Protein AF-A0A397WC00-F1 (afdb_monomer)

Solvent-accessible surface area (backbone atoms only — not comparable to full-atom values): 7416 Å² total; per-residue (Å²): 109,69,67,58,53,50,53,52,48,58,63,45,50,54,55,49,55,54,59,65,42,39,73,64,44,74,79,44,94,79,74,51,82,76,52,51,58,53,54,51,45,46,70,74,66,64,42,61,69,76,76,62,55,50,69,70,58,54,51,51,53,48,45,45,60,68,45,53,50,51,52,48,54,49,16,51,54,47,27,55,55,42,48,52,53,51,49,48,70,70,72,52,88,62,90,88,61,54,73,67,60,50,53,52,50,49,62,64,50,46,57,67,26,49,55,30,43,50,52,39,50,52,56,51,51,68,72,77,107

Structure (mmCIF, N/CA/C/O backbone):
data_AF-A0A397WC00-F1
#
_entry.id   AF-A0A397WC00-F1
#
loop_
_atom_site.group_PDB
_atom_site.id
_atom_site.type_symbol
_atom_site.label_atom_id
_atom_site.label_alt_id
_atom_site.label_comp_id
_atom_site.label_asym_id
_atom_site.label_entity_id
_atom_site.label_seq_id
_atom_site.pdbx_PDB_ins_code
_atom_site.Cartn_x
_atom_site.Cartn_y
_atom_site.Cartn_z
_atom_site.occupancy
_atom_site.B_iso_or_equiv
_atom_site.auth_seq_id
_atom_site.auth_comp_id
_atom_site.auth_asym_id
_atom_site.auth_atom_id
_atom_site.pdbx_PDB_model_num
ATOM 1 N N . ILE A 1 1 ? -5.926 -22.383 0.869 1.00 69.44 1 ILE A N 1
ATOM 2 C CA . ILE A 1 1 ? -5.985 -21.582 -0.376 1.00 69.44 1 ILE A CA 1
ATOM 3 C C . ILE A 1 1 ? -5.317 -20.227 -0.133 1.00 69.44 1 ILE A C 1
ATOM 5 O O . ILE A 1 1 ? -4.340 -19.935 -0.807 1.00 69.44 1 ILE A O 1
ATOM 9 N N . ASP A 1 2 ? -5.686 -19.503 0.925 1.00 63.28 2 ASP A N 1
ATOM 10 C CA . ASP A 1 2 ? -5.095 -18.191 1.265 1.00 63.28 2 ASP A CA 1
ATOM 11 C C . ASP A 1 2 ? -3.585 -18.214 1.563 1.00 63.28 2 ASP A C 1
ATOM 13 O O . ASP A 1 2 ? -2.852 -17.343 1.107 1.00 63.28 2 ASP A O 1
ATOM 17 N N . LEU A 1 3 ? -3.078 -19.256 2.238 1.00 72.75 3 LEU A N 1
ATOM 18 C CA . LEU A 1 3 ? -1.634 -19.422 2.481 1.00 72.75 3 LEU A CA 1
ATOM 19 C C . LEU A 1 3 ? -0.835 -19.590 1.175 1.00 72.75 3 LEU A C 1
ATOM 21 O O . LEU A 1 3 ? 0.273 -19.078 1.049 1.00 72.75 3 LEU A O 1
ATOM 25 N N . VAL A 1 4 ? -1.398 -20.301 0.193 1.00 80.12 4 VAL A N 1
ATOM 26 C CA . VAL A 1 4 ? -0.746 -20.531 -1.106 1.00 80.12 4 VAL A CA 1
ATOM 27 C C . VAL A 1 4 ? -0.664 -19.218 -1.880 1.00 80.12 4 VAL A C 1
ATOM 29 O O . VAL A 1 4 ? 0.387 -18.910 -2.434 1.00 80.12 4 VAL A O 1
ATOM 32 N N . TYR A 1 5 ? -1.727 -18.407 -1.840 1.00 68.75 5 TYR A N 1
ATOM 33 C CA . TYR A 1 5 ? -1.716 -17.059 -2.404 1.00 68.75 5 TYR A CA 1
ATOM 34 C C . TYR A 1 5 ? -0.720 -16.146 -1.699 1.00 68.75 5 TYR A C 1
ATOM 36 O O . TYR A 1 5 ? 0.016 -15.438 -2.373 1.00 68.75 5 TYR A O 1
ATOM 44 N N . PHE A 1 6 ? -0.632 -16.205 -0.371 1.00 72.75 6 PHE A N 1
ATOM 45 C CA . PHE A 1 6 ? 0.334 -15.422 0.397 1.00 72.75 6 PHE A CA 1
ATOM 46 C C . PHE A 1 6 ? 1.788 -15.762 0.033 1.00 72.75 6 PHE A C 1
ATOM 48 O O . PHE A 1 6 ? 2.591 -14.870 -0.241 1.00 72.75 6 PHE A O 1
ATOM 55 N N . VAL A 1 7 ? 2.124 -17.054 -0.042 1.00 79.69 7 VAL A N 1
ATOM 56 C CA . VAL A 1 7 ? 3.464 -17.518 -0.444 1.00 79.69 7 VAL A CA 1
ATOM 57 C C . VAL A 1 7 ? 3.763 -17.124 -1.890 1.00 79.69 7 VAL A C 1
ATOM 59 O O . VAL A 1 7 ? 4.840 -16.601 -2.176 1.00 79.69 7 VAL A O 1
ATOM 62 N N . TYR A 1 8 ? 2.799 -17.305 -2.794 1.00 77.75 8 TYR A N 1
ATOM 63 C CA . TYR A 1 8 ? 2.901 -16.850 -4.179 1.00 77.75 8 TYR A CA 1
ATOM 64 C C . TYR A 1 8 ? 3.146 -15.333 -4.265 1.00 77.75 8 TYR A C 1
ATOM 66 O O . TYR A 1 8 ? 4.001 -14.889 -5.029 1.00 77.75 8 TYR A O 1
ATOM 74 N N . PHE A 1 9 ? 2.474 -14.543 -3.429 1.00 66.50 9 PHE A N 1
ATOM 75 C CA . PHE A 1 9 ? 2.588 -13.087 -3.385 1.00 66.50 9 PHE A CA 1
ATOM 76 C C . PHE A 1 9 ? 3.981 -12.626 -2.945 1.00 66.50 9 PHE A C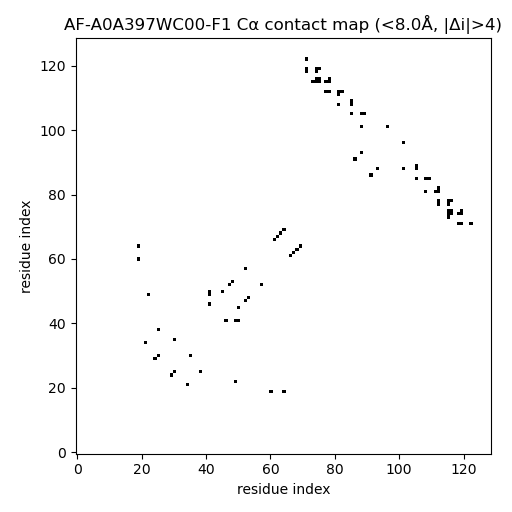 1
ATOM 78 O O . PHE A 1 9 ? 4.622 -11.842 -3.645 1.00 66.50 9 PHE A O 1
ATOM 85 N N . ILE A 1 10 ? 4.507 -13.181 -1.846 1.00 76.81 10 ILE A N 1
ATOM 86 C CA . ILE A 1 10 ? 5.885 -12.905 -1.405 1.00 76.81 10 ILE A CA 1
ATOM 87 C C . ILE A 1 10 ? 6.883 -13.336 -2.483 1.00 76.81 10 ILE A C 1
ATOM 89 O O . ILE A 1 10 ? 7.817 -12.597 -2.800 1.00 76.81 10 ILE A O 1
ATOM 93 N N . SER A 1 11 ? 6.652 -14.494 -3.107 1.00 78.38 11 SER A N 1
ATOM 94 C CA . SER A 1 11 ? 7.521 -14.996 -4.172 1.00 78.38 11 SER A CA 1
ATOM 95 C C . SER A 1 11 ? 7.523 -14.124 -5.430 1.00 78.38 11 SER A C 1
ATOM 97 O O . SER A 1 11 ? 8.492 -14.179 -6.172 1.00 78.38 11 SER A O 1
ATOM 99 N N . ARG A 1 12 ? 6.469 -13.331 -5.675 1.00 66.44 12 ARG A N 1
ATOM 100 C CA . ARG A 1 12 ? 6.307 -12.434 -6.836 1.00 66.44 12 ARG A CA 1
ATOM 101 C C . ARG A 1 12 ? 6.846 -11.028 -6.580 1.00 66.44 12 ARG A C 1
ATOM 103 O O . ARG A 1 12 ? 7.398 -10.429 -7.500 1.00 66.44 12 ARG A O 1
ATOM 110 N N . ILE A 1 13 ? 6.728 -10.526 -5.349 1.00 72.44 13 ILE A N 1
ATOM 111 C CA . ILE A 1 13 ? 7.277 -9.219 -4.957 1.00 72.44 13 ILE A CA 1
ATOM 112 C C . ILE A 1 13 ? 8.797 -9.204 -5.128 1.00 72.44 13 ILE A C 1
ATOM 114 O O . ILE A 1 13 ? 9.345 -8.224 -5.618 1.00 72.44 13 ILE A O 1
ATOM 118 N N . ILE A 1 14 ? 9.482 -10.293 -4.764 1.00 72.44 14 ILE A N 1
ATOM 119 C CA . ILE A 1 14 ? 10.948 -10.363 -4.813 1.00 72.44 14 ILE A CA 1
ATOM 120 C C . ILE A 1 14 ? 11.479 -10.220 -6.261 1.00 72.44 14 ILE A C 1
ATOM 122 O O . ILE A 1 14 ? 12.295 -9.328 -6.488 1.00 72.44 14 ILE A O 1
ATOM 126 N N . PRO A 1 15 ? 11.018 -11.007 -7.258 1.00 67.19 15 PRO A N 1
ATOM 127 C CA . PRO A 1 15 ? 11.361 -10.818 -8.664 1.00 67.19 15 PRO A CA 1
ATOM 128 C C . PRO A 1 15 ? 10.925 -9.469 -9.221 1.00 67.19 15 PRO A C 1
ATOM 130 O O . PRO A 1 15 ? 11.710 -8.874 -9.943 1.00 67.19 15 PRO A O 1
ATOM 133 N N . ALA A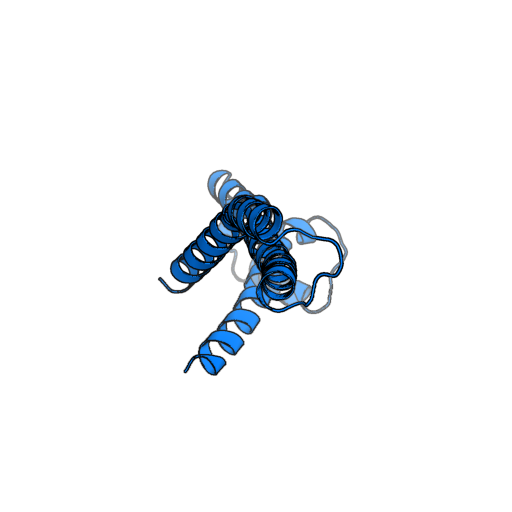 1 16 ? 9.723 -8.978 -8.893 1.00 69.69 16 ALA A N 1
ATOM 134 C CA . ALA A 1 16 ? 9.248 -7.684 -9.388 1.00 69.69 16 ALA A CA 1
ATOM 135 C C . ALA A 1 16 ? 10.179 -6.553 -8.930 1.00 69.69 16 ALA A C 1
ATOM 137 O O . ALA A 1 16 ? 10.738 -5.837 -9.750 1.00 69.69 16 ALA A O 1
ATOM 138 N N . VAL A 1 17 ? 10.482 -6.486 -7.630 1.00 72.06 17 VAL A N 1
ATOM 139 C CA . VAL A 1 17 ? 11.409 -5.486 -7.084 1.00 72.06 17 VAL A CA 1
ATOM 140 C C . VAL A 1 17 ? 12.817 -5.649 -7.666 1.00 72.06 17 VAL A C 1
ATOM 142 O O . VAL A 1 17 ? 13.438 -4.653 -8.018 1.00 72.06 17 VAL A O 1
ATOM 145 N N . LEU A 1 18 ? 13.332 -6.877 -7.805 1.00 70.50 18 LEU A N 1
ATOM 146 C CA . LEU A 1 18 ? 14.669 -7.123 -8.364 1.00 70.50 18 LEU A CA 1
ATOM 147 C C . LE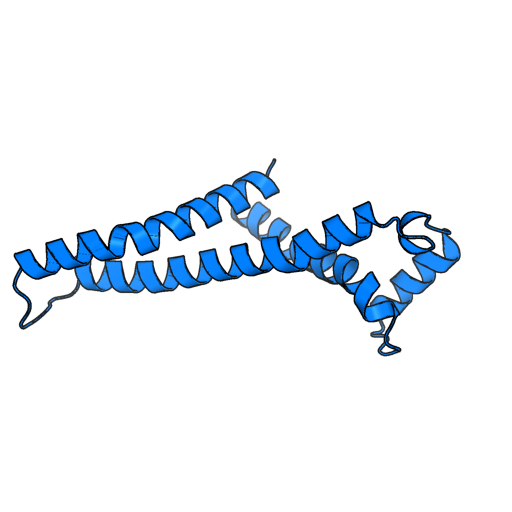U A 1 18 ? 14.777 -6.743 -9.847 1.00 70.50 18 LEU A C 1
ATOM 149 O O . LEU A 1 18 ? 15.756 -6.108 -10.233 1.00 70.50 18 LEU A O 1
ATOM 153 N N . ILE A 1 19 ? 13.799 -7.128 -10.669 1.00 68.81 19 ILE A N 1
ATOM 154 C CA . ILE A 1 19 ? 13.781 -6.889 -12.120 1.00 68.81 19 ILE A CA 1
ATOM 155 C C . ILE A 1 19 ? 13.531 -5.410 -12.415 1.00 68.81 19 ILE A C 1
ATOM 157 O O . ILE A 1 19 ? 14.218 -4.826 -13.255 1.00 68.81 19 ILE A O 1
ATOM 161 N N . ASP A 1 20 ? 12.633 -4.771 -11.671 1.00 69.44 20 ASP A N 1
ATOM 162 C CA . ASP A 1 20 ? 12.295 -3.368 -11.894 1.00 69.44 20 ASP A CA 1
ATOM 163 C C . ASP A 1 20 ? 13.422 -2.433 -11.424 1.00 69.44 20 ASP A C 1
ATOM 165 O O . ASP A 1 20 ? 13.714 -1.421 -12.068 1.00 69.44 20 ASP A O 1
ATOM 169 N N . HIS A 1 21 ? 14.151 -2.797 -10.358 1.00 68.75 21 HIS A N 1
ATOM 170 C CA . HIS A 1 21 ? 15.358 -2.071 -9.943 1.00 68.75 21 HIS A CA 1
ATOM 171 C C . HIS A 1 21 ? 16.623 -2.417 -10.733 1.00 68.75 21 HIS A C 1
ATOM 173 O O . HIS A 1 21 ? 17.595 -1.664 -10.638 1.00 68.75 21 HIS A O 1
ATOM 179 N N . ILE A 1 22 ? 16.641 -3.475 -11.550 1.00 66.56 22 ILE A N 1
ATOM 180 C CA . ILE A 1 22 ? 17.803 -3.817 -12.388 1.00 66.56 22 ILE A CA 1
ATOM 181 C C . ILE A 1 22 ? 18.145 -2.687 -13.364 1.00 66.56 22 ILE A C 1
ATOM 183 O O . ILE A 1 22 ? 19.323 -2.386 -13.543 1.00 66.56 22 ILE A O 1
ATOM 187 N N . LEU A 1 23 ? 17.148 -2.000 -13.931 1.00 65.00 23 LEU A N 1
ATOM 188 C CA . LEU A 1 23 ? 17.371 -0.863 -14.835 1.00 65.00 23 LEU A CA 1
ATOM 189 C C . LEU A 1 23 ? 18.017 0.338 -14.129 1.00 65.00 23 LEU A C 1
ATOM 191 O O . LEU A 1 23 ? 18.784 1.083 -14.739 1.00 65.00 23 LEU A O 1
ATOM 195 N N . PHE A 1 24 ? 17.743 0.511 -12.835 1.00 65.56 24 PHE A N 1
ATOM 196 C CA . PHE A 1 24 ? 18.348 1.567 -12.028 1.00 65.56 24 PHE A CA 1
ATOM 197 C C . PHE A 1 24 ? 19.752 1.172 -11.542 1.00 65.56 24 PHE A C 1
ATOM 199 O O . PHE A 1 24 ? 20.687 1.971 -11.611 1.00 65.56 24 PHE A O 1
ATOM 206 N N . ILE A 1 25 ? 19.923 -0.086 -11.121 1.00 62.81 25 ILE A N 1
ATOM 207 C CA . ILE A 1 25 ? 21.175 -0.629 -10.580 1.00 62.81 25 ILE A CA 1
ATOM 208 C C . ILE A 1 25 ? 22.218 -0.890 -11.663 1.00 62.81 25 ILE A C 1
ATOM 210 O O . ILE A 1 25 ? 23.381 -0.598 -11.415 1.00 62.81 25 ILE A O 1
ATOM 214 N N . SER A 1 26 ? 21.849 -1.356 -12.863 1.00 56.78 26 SER A N 1
ATOM 215 C CA . SER A 1 26 ? 22.782 -1.625 -13.976 1.00 56.78 26 SER A C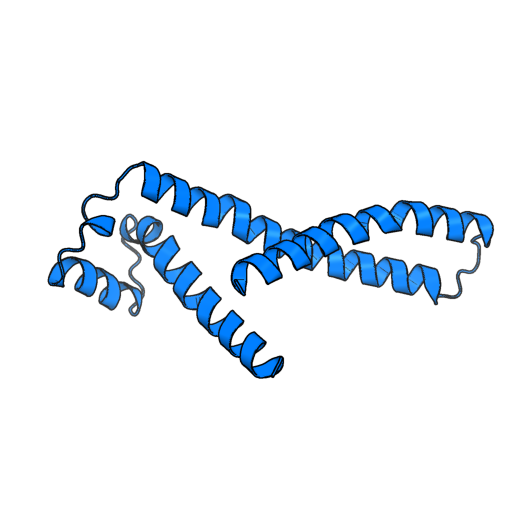A 1
ATOM 216 C C . SER A 1 26 ? 23.615 -0.402 -14.384 1.00 56.78 26 SER A C 1
ATOM 218 O O . SER A 1 26 ? 24.633 -0.545 -15.058 1.00 56.78 26 SER A O 1
ATOM 220 N N . ARG A 1 27 ? 23.203 0.806 -13.979 1.00 55.62 27 ARG A N 1
ATOM 221 C CA . ARG A 1 27 ? 23.926 2.061 -14.216 1.00 55.62 27 ARG A CA 1
ATOM 222 C C . ARG A 1 27 ? 24.962 2.390 -13.128 1.00 55.62 27 ARG A C 1
ATOM 224 O O . ARG A 1 27 ? 25.771 3.296 -13.307 1.00 55.62 27 ARG A O 1
ATOM 231 N N . SER A 1 28 ? 24.961 1.645 -12.023 1.00 57.59 28 SER A N 1
ATOM 232 C CA . SER A 1 28 ? 25.942 1.680 -10.935 1.00 57.59 28 SER A CA 1
ATOM 233 C C . SER A 1 28 ? 26.701 0.347 -10.893 1.00 57.59 28 SER A C 1
ATOM 235 O O . SER A 1 28 ? 26.099 -0.716 -10.903 1.00 57.59 28 SER A O 1
ATOM 237 N N . HIS A 1 29 ? 28.031 0.361 -10.841 1.00 56.56 29 HIS A N 1
ATOM 238 C CA . HIS A 1 29 ? 28.880 -0.840 -10.974 1.00 56.56 29 HIS A CA 1
ATOM 239 C C . HIS A 1 29 ? 28.760 -1.899 -9.844 1.00 56.56 29 HIS A C 1
ATOM 241 O O . HIS A 1 29 ? 29.577 -2.817 -9.764 1.00 56.56 29 HIS A O 1
ATOM 247 N N . LEU A 1 30 ? 27.771 -1.798 -8.953 1.00 57.16 30 LEU A N 1
ATOM 248 C CA . LEU A 1 30 ? 27.627 -2.630 -7.758 1.00 57.16 30 LEU A CA 1
ATOM 249 C C . LEU A 1 30 ? 26.909 -3.958 -8.080 1.00 57.16 30 LEU A C 1
ATOM 251 O O . LEU A 1 30 ? 25.744 -4.163 -7.745 1.00 57.16 30 LEU A O 1
ATOM 255 N N . ALA A 1 31 ? 27.594 -4.868 -8.772 1.00 54.69 31 ALA A N 1
ATOM 256 C CA . ALA A 1 31 ? 27.023 -6.145 -9.196 1.00 54.69 31 ALA A CA 1
ATOM 257 C C . ALA A 1 31 ? 27.015 -7.186 -8.058 1.00 54.69 31 ALA A C 1
ATOM 259 O O . ALA A 1 31 ? 28.033 -7.793 -7.731 1.00 54.69 31 ALA A O 1
ATOM 260 N N . PHE A 1 32 ? 25.836 -7.440 -7.490 1.00 62.69 32 PHE A N 1
ATOM 261 C CA . PHE A 1 32 ? 25.563 -8.644 -6.701 1.00 62.69 32 PHE A CA 1
ATOM 262 C C . PHE A 1 32 ? 25.603 -9.881 -7.626 1.00 62.69 32 PHE A C 1
ATOM 264 O O . PHE A 1 32 ? 25.160 -9.801 -8.774 1.00 62.69 32 PHE A O 1
ATOM 271 N N . ASN A 1 33 ? 26.069 -11.044 -7.150 1.00 59.91 33 ASN A N 1
ATOM 272 C CA . ASN A 1 33 ? 26.204 -12.266 -7.974 1.00 59.91 33 ASN A CA 1
ATOM 273 C C . ASN A 1 33 ? 24.906 -12.692 -8.693 1.00 59.91 33 ASN A C 1
ATOM 275 O O . ASN A 1 33 ? 24.963 -13.279 -9.771 1.00 59.91 33 ASN A O 1
ATOM 279 N N . LEU A 1 34 ? 23.741 -12.360 -8.130 1.00 59.09 34 LEU A N 1
ATOM 280 C CA . LEU A 1 34 ? 22.427 -12.636 -8.717 1.00 59.09 34 LEU A CA 1
ATOM 281 C C . LEU A 1 34 ? 22.146 -11.764 -9.959 1.00 59.09 34 LEU A C 1
ATOM 283 O O . LEU A 1 34 ? 21.596 -12.239 -10.949 1.00 59.09 34 LEU A O 1
ATOM 287 N N . LEU A 1 35 ? 22.600 -10.508 -9.938 1.00 65.56 35 LEU A N 1
ATOM 288 C CA . LEU A 1 35 ? 22.377 -9.511 -10.988 1.00 65.56 35 LEU A CA 1
ATOM 289 C C . LEU A 1 35 ? 23.224 -9.786 -12.237 1.00 65.56 35 LEU A C 1
ATOM 291 O O . LEU A 1 35 ? 22.798 -9.512 -13.355 1.00 65.56 35 LEU A O 1
ATOM 295 N N . LYS A 1 36 ? 24.395 -10.410 -12.052 1.00 69.19 36 LYS A N 1
ATOM 296 C CA . LYS A 1 36 ? 25.287 -10.832 -13.141 1.00 69.19 36 LYS A CA 1
ATOM 297 C C . LYS A 1 36 ? 24.593 -11.775 -14.129 1.00 69.19 36 LYS A C 1
ATOM 299 O O . LYS A 1 36 ? 24.790 -11.640 -15.330 1.00 69.19 36 LYS A O 1
ATOM 304 N N . SER A 1 37 ? 23.753 -12.686 -13.631 1.00 68.50 37 SER A N 1
ATOM 305 C CA . SER A 1 37 ? 22.985 -13.610 -14.477 1.00 68.50 37 SER A CA 1
ATOM 306 C C . SER A 1 37 ? 21.966 -12.890 -15.367 1.00 68.50 37 SER A C 1
ATOM 308 O O . SER A 1 37 ? 21.767 -13.277 -16.515 1.00 68.50 37 SER A O 1
ATOM 310 N N . MET A 1 38 ? 21.372 -11.803 -14.867 1.00 66.88 38 MET A N 1
ATOM 311 C CA . MET A 1 38 ? 20.397 -11.000 -15.607 1.00 66.88 38 MET A CA 1
ATOM 312 C C . MET A 1 38 ? 21.064 -10.066 -16.618 1.00 66.88 38 MET A C 1
ATOM 314 O O . MET A 1 38 ? 20.582 -9.944 -17.738 1.00 66.88 38 MET A O 1
ATOM 318 N N . VAL A 1 39 ? 22.209 -9.469 -16.274 1.00 69.56 39 VAL A N 1
ATOM 319 C CA . VAL A 1 39 ? 23.026 -8.713 -17.242 1.00 69.56 39 VAL A CA 1
ATOM 320 C C . VAL A 1 39 ? 23.473 -9.630 -18.384 1.00 69.56 39 VAL A C 1
ATOM 322 O O . VAL A 1 39 ? 23.304 -9.288 -19.550 1.00 69.56 39 VAL A O 1
ATOM 325 N N . GLN A 1 40 ? 23.921 -10.846 -18.059 1.00 71.88 40 GLN A N 1
ATOM 326 C CA . GLN A 1 40 ? 24.283 -11.856 -19.053 1.00 71.88 40 GLN A CA 1
ATOM 327 C C . GLN A 1 40 ? 23.083 -12.306 -19.906 1.00 71.88 40 GLN A C 1
ATOM 329 O O . GLN A 1 40 ? 23.248 -12.607 -21.084 1.00 71.88 40 GLN A O 1
ATOM 334 N N . TYR A 1 41 ? 21.869 -12.335 -19.346 1.00 73.44 41 TYR A N 1
ATOM 335 C CA . TYR A 1 41 ? 20.644 -12.570 -20.115 1.00 73.44 41 TYR A CA 1
ATOM 336 C C . TYR A 1 41 ? 20.386 -11.441 -21.125 1.00 73.44 41 TYR A C 1
ATOM 338 O O . TYR A 1 41 ? 20.153 -11.724 -22.297 1.00 73.44 41 TYR A O 1
ATOM 346 N N . ILE A 1 42 ? 20.482 -10.175 -20.705 1.00 70.44 42 ILE A N 1
ATOM 347 C CA . ILE A 1 42 ? 20.277 -9.017 -21.592 1.00 70.44 42 ILE A CA 1
ATOM 348 C C . ILE A 1 42 ? 21.274 -9.053 -22.759 1.00 70.44 42 ILE A C 1
ATOM 350 O O . ILE A 1 42 ? 20.881 -8.859 -23.910 1.00 70.44 42 ILE A O 1
ATOM 354 N N . GLU A 1 43 ? 22.540 -9.361 -22.470 1.00 73.88 43 GLU A N 1
ATOM 355 C CA . GLU A 1 43 ? 23.607 -9.471 -23.471 1.00 73.88 43 GLU A CA 1
ATOM 356 C C . GLU A 1 43 ? 23.413 -10.663 -24.424 1.00 73.88 43 GLU A C 1
ATOM 358 O O . GLU A 1 43 ? 23.617 -10.523 -25.628 1.00 73.88 43 GLU A O 1
ATOM 363 N N . ASN A 1 44 ? 22.986 -11.827 -23.921 1.00 81.19 44 ASN A N 1
ATOM 364 C CA . ASN A 1 44 ? 22.803 -13.023 -24.750 1.00 81.19 44 ASN A CA 1
ATOM 365 C C . ASN A 1 44 ? 21.539 -12.982 -25.619 1.00 81.19 44 ASN A C 1
ATOM 367 O O . ASN A 1 44 ? 21.545 -13.524 -26.724 1.00 81.19 44 ASN A O 1
ATOM 371 N N . PHE A 1 45 ? 20.446 -12.405 -25.116 1.00 79.25 45 PHE A N 1
ATOM 372 C CA . PHE A 1 45 ? 19.135 -12.467 -25.771 1.00 79.25 45 PHE A CA 1
ATOM 373 C C . PHE A 1 45 ? 18.762 -11.192 -26.532 1.00 79.25 45 PHE A C 1
ATOM 375 O O . PHE A 1 45 ? 17.744 -11.182 -27.221 1.00 79.25 45 PHE A O 1
ATOM 382 N N . ASN A 1 46 ? 19.592 -10.145 -26.467 1.00 73.81 46 ASN A N 1
ATOM 383 C CA . ASN A 1 46 ? 19.367 -8.866 -27.138 1.00 73.81 46 ASN A CA 1
ATOM 384 C C . ASN A 1 46 ? 17.960 -8.293 -26.900 1.00 73.81 46 ASN A C 1
ATOM 386 O O . ASN A 1 46 ? 17.276 -7.879 -27.839 1.00 73.81 46 ASN A O 1
ATOM 390 N N . ASP A 1 47 ? 17.515 -8.279 -25.643 1.00 75.44 47 ASP A N 1
ATOM 391 C CA . ASP A 1 47 ? 16.153 -7.861 -25.321 1.00 75.44 47 ASP A CA 1
ATOM 392 C C . ASP A 1 47 ? 15.930 -6.368 -25.669 1.00 75.44 47 ASP A C 1
ATOM 394 O O . ASP A 1 47 ? 16.558 -5.482 -25.067 1.00 75.44 47 ASP A O 1
ATOM 398 N N . PRO A 1 48 ? 15.034 -6.051 -26.629 1.00 73.25 48 PRO A N 1
ATOM 399 C CA . PRO A 1 48 ? 14.824 -4.684 -27.095 1.00 73.25 48 PRO A CA 1
ATOM 400 C C . PRO A 1 48 ? 14.258 -3.760 -26.008 1.00 73.25 48 PRO A C 1
ATOM 402 O O . PRO A 1 48 ? 14.471 -2.548 -26.085 1.00 73.25 48 PRO A O 1
ATOM 405 N N . PHE A 1 49 ? 13.587 -4.300 -24.982 1.00 71.44 49 PHE A N 1
ATOM 406 C CA . PHE A 1 49 ? 13.038 -3.506 -23.880 1.00 71.44 49 PHE A CA 1
ATOM 407 C C . PHE A 1 49 ? 14.113 -2.998 -22.917 1.00 71.44 49 PHE A C 1
ATOM 409 O O . PHE A 1 49 ? 13.933 -1.936 -22.320 1.00 71.44 49 PHE A O 1
ATOM 416 N N . PHE A 1 50 ? 15.240 -3.701 -22.797 1.00 71.94 50 PHE A N 1
ATOM 417 C CA . PHE A 1 50 ? 16.320 -3.351 -21.868 1.00 71.94 50 PHE A CA 1
ATOM 418 C C . PHE A 1 50 ? 17.510 -2.676 -22.561 1.00 71.94 50 PHE A C 1
ATOM 420 O O . PHE A 1 50 ? 18.181 -1.851 -21.948 1.00 71.94 50 PHE A O 1
ATOM 427 N N . ILE A 1 51 ? 17.744 -2.953 -23.849 1.00 71.19 51 ILE A N 1
ATOM 428 C CA . ILE A 1 51 ? 18.830 -2.327 -24.624 1.00 71.19 51 ILE A CA 1
ATOM 429 C C . ILE A 1 51 ? 18.482 -0.895 -25.035 1.00 71.19 51 ILE A C 1
ATOM 431 O O . ILE A 1 51 ? 19.307 0.013 -24.928 1.00 71.19 51 ILE A O 1
ATOM 435 N N . LYS A 1 52 ? 17.255 -0.676 -25.519 1.00 76.25 52 LYS A N 1
ATOM 436 C CA . LYS A 1 52 ? 16.767 0.643 -25.935 1.00 76.25 52 LYS A CA 1
ATOM 437 C C . LYS A 1 52 ? 15.388 0.878 -25.339 1.00 76.25 52 LYS A C 1
ATOM 439 O O . LYS A 1 52 ? 14.394 0.962 -26.059 1.00 76.25 52 LYS A O 1
ATOM 444 N N . SER A 1 53 ? 15.347 0.975 -24.012 1.00 78.19 53 SER A N 1
ATOM 445 C CA . SER A 1 53 ? 14.102 1.142 -23.270 1.00 78.19 53 SER A CA 1
ATOM 446 C C . SER A 1 53 ? 13.328 2.368 -23.767 1.00 78.19 53 SER A C 1
ATOM 448 O O . SER A 1 53 ? 13.839 3.491 -23.688 1.00 78.19 53 SER A O 1
ATOM 450 N N . PRO A 1 54 ? 12.108 2.189 -24.301 1.00 85.69 54 PRO A N 1
ATOM 451 C CA . PRO A 1 54 ? 11.312 3.307 -24.771 1.00 85.69 54 PRO A CA 1
ATOM 452 C C . PRO A 1 54 ? 10.837 4.149 -23.581 1.00 85.69 54 PRO A C 1
ATOM 454 O O . PRO A 1 54 ? 10.613 3.645 -22.481 1.00 85.69 54 PRO A O 1
ATOM 457 N N . THR A 1 55 ? 10.661 5.451 -23.797 1.00 84.12 55 THR A N 1
ATOM 458 C CA . THR A 1 55 ? 10.339 6.407 -22.725 1.00 84.12 55 THR A CA 1
ATOM 459 C C . THR A 1 55 ? 9.052 6.059 -21.984 1.00 84.12 55 THR A C 1
ATOM 461 O O . THR A 1 55 ? 9.028 6.137 -20.761 1.00 84.12 55 THR A O 1
ATOM 464 N N . TRP A 1 56 ? 8.016 5.600 -22.696 1.00 86.00 56 TRP A N 1
ATOM 465 C CA . TRP A 1 56 ? 6.756 5.171 -22.081 1.00 86.00 56 TRP A CA 1
ATOM 466 C C . TRP A 1 56 ? 6.950 4.001 -21.104 1.00 86.00 56 TRP A C 1
ATOM 468 O O . TRP A 1 56 ? 6.341 3.989 -20.039 1.00 86.00 56 TRP A O 1
ATOM 478 N N . PHE A 1 57 ? 7.836 3.055 -21.429 1.00 82.94 57 PHE A N 1
ATOM 479 C CA . PHE A 1 57 ? 8.110 1.881 -20.601 1.00 82.94 57 PHE A CA 1
ATOM 480 C C . PHE A 1 57 ? 8.830 2.280 -19.311 1.00 82.94 57 PHE A C 1
ATOM 482 O O . PHE A 1 57 ? 8.421 1.881 -18.224 1.00 82.94 57 PHE A O 1
ATOM 489 N N . ILE A 1 58 ? 9.829 3.163 -19.415 1.00 80.31 58 ILE A N 1
ATOM 490 C CA . ILE A 1 58 ? 10.515 3.731 -18.246 1.00 80.31 58 ILE A CA 1
ATOM 491 C C . ILE A 1 58 ? 9.550 4.544 -17.372 1.00 80.31 58 ILE A C 1
ATOM 493 O O . ILE A 1 58 ? 9.621 4.462 -16.148 1.00 80.31 58 ILE A O 1
ATOM 497 N N . SER A 1 59 ? 8.622 5.301 -17.968 1.00 83.62 59 SER A N 1
ATOM 498 C CA . SER A 1 59 ? 7.598 6.029 -17.209 1.00 83.62 59 SER A CA 1
ATOM 499 C C . SER A 1 59 ? 6.670 5.089 -16.437 1.00 83.62 59 SER A C 1
ATOM 501 O O . SER A 1 59 ? 6.387 5.354 -15.271 1.00 83.62 59 SER A O 1
ATOM 503 N N . CYS A 1 60 ? 6.229 3.983 -17.042 1.00 82.62 60 CYS A N 1
ATOM 504 C CA . CYS A 1 60 ? 5.421 2.974 -16.353 1.00 82.62 60 CYS A CA 1
ATOM 505 C C . CYS A 1 60 ? 6.182 2.342 -15.181 1.00 82.62 60 CYS A C 1
ATOM 507 O O . CYS A 1 60 ? 5.644 2.280 -14.077 1.00 82.62 60 CYS A O 1
ATOM 509 N N . LEU A 1 61 ? 7.444 1.967 -15.395 1.00 79.38 61 LEU A N 1
ATOM 510 C CA . LEU A 1 61 ? 8.306 1.383 -14.366 1.00 79.38 61 LEU A CA 1
ATOM 511 C C . LEU A 1 61 ? 8.541 2.335 -13.184 1.00 79.38 61 LEU A C 1
ATOM 513 O O . LEU A 1 61 ? 8.501 1.944 -12.015 1.00 79.38 61 LEU A O 1
ATOM 517 N N . TYR A 1 62 ? 8.753 3.616 -13.492 1.00 81.50 62 TYR A N 1
ATOM 518 C CA . TYR A 1 62 ? 8.914 4.658 -12.487 1.00 81.50 62 TYR A CA 1
ATOM 519 C C . TYR A 1 62 ? 7.631 4.854 -11.676 1.00 81.50 62 TYR A C 1
ATOM 521 O O . TYR A 1 62 ? 7.684 4.910 -10.452 1.00 81.50 62 TYR A O 1
ATOM 529 N N . MET A 1 63 ? 6.468 4.904 -12.332 1.00 81.50 63 MET A N 1
ATOM 530 C CA . MET A 1 63 ? 5.180 5.020 -11.640 1.00 81.50 63 MET A CA 1
ATOM 531 C C . MET A 1 63 ? 4.891 3.806 -10.751 1.00 81.50 63 MET A C 1
ATOM 533 O O . MET A 1 63 ? 4.389 3.954 -9.638 1.00 81.50 63 MET A O 1
ATOM 537 N N . GLU A 1 64 ? 5.240 2.606 -11.201 1.00 78.50 64 GLU A N 1
ATOM 538 C CA . GLU A 1 64 ? 5.106 1.387 -10.405 1.00 78.50 64 GLU A CA 1
ATOM 539 C C . GLU A 1 64 ? 5.978 1.432 -9.143 1.00 78.50 64 GLU A C 1
ATOM 541 O O . GLU A 1 64 ? 5.489 1.211 -8.031 1.00 78.50 64 GLU A O 1
ATOM 546 N N . THR A 1 65 ? 7.240 1.835 -9.287 1.00 76.69 65 THR A N 1
ATOM 547 C CA . THR A 1 65 ? 8.179 1.896 -8.161 1.00 76.69 65 THR A CA 1
ATOM 548 C C . THR A 1 65 ? 7.884 3.054 -7.206 1.00 76.69 65 THR A C 1
ATOM 550 O O . THR A 1 65 ? 7.970 2.893 -5.992 1.00 76.69 65 THR A O 1
ATOM 553 N N . CYS A 1 66 ? 7.535 4.232 -7.724 1.00 81.50 66 CYS A N 1
ATOM 554 C CA . CYS A 1 66 ? 7.386 5.446 -6.920 1.00 81.50 66 CYS A CA 1
ATOM 555 C C . CYS A 1 66 ? 5.975 5.665 -6.378 1.00 81.50 66 CYS A C 1
ATOM 557 O O . CYS A 1 66 ? 5.825 6.350 -5.370 1.00 81.50 66 CYS A O 1
ATOM 559 N N . VAL A 1 67 ? 4.943 5.119 -7.025 1.00 82.38 67 VAL A N 1
ATOM 560 C CA . VAL A 1 67 ? 3.548 5.341 -6.616 1.00 82.38 67 VAL A CA 1
ATOM 561 C C . VAL A 1 67 ? 2.943 4.065 -6.052 1.00 82.38 67 VAL A C 1
ATOM 563 O O . VAL A 1 67 ? 2.488 4.066 -4.911 1.00 82.38 67 VAL A O 1
ATOM 566 N N . ARG A 1 68 ? 2.964 2.960 -6.806 1.00 81.31 68 ARG A N 1
ATOM 567 C CA . ARG A 1 68 ? 2.250 1.732 -6.418 1.00 81.31 68 ARG A CA 1
ATOM 568 C C . ARG A 1 68 ? 2.851 1.082 -5.166 1.00 81.31 68 ARG A C 1
ATOM 570 O O . ARG A 1 68 ? 2.112 0.781 -4.231 1.00 81.31 68 ARG A O 1
ATOM 577 N N . LEU A 1 69 ? 4.173 0.903 -5.118 1.00 81.00 69 LEU A N 1
ATOM 578 C CA . LEU A 1 69 ? 4.854 0.277 -3.974 1.00 81.00 69 LEU A CA 1
ATOM 579 C C . LEU A 1 69 ? 4.727 1.098 -2.671 1.00 81.00 69 LEU A C 1
ATOM 581 O O . LEU A 1 69 ? 4.275 0.539 -1.667 1.00 81.00 69 LEU A O 1
ATOM 585 N N . PRO A 1 70 ? 5.036 2.411 -2.649 1.00 84.00 70 PRO A N 1
ATOM 586 C CA . PRO A 1 70 ? 4.877 3.229 -1.448 1.00 84.00 70 PRO A CA 1
ATOM 587 C C . PRO A 1 70 ? 3.427 3.334 -0.985 1.00 84.00 70 PRO A C 1
ATOM 589 O O . PRO A 1 70 ? 3.178 3.314 0.217 1.00 84.00 70 PRO A O 1
ATOM 592 N N . MET A 1 71 ? 2.464 3.389 -1.911 1.00 84.88 71 MET A N 1
ATOM 593 C CA . MET A 1 71 ? 1.043 3.430 -1.568 1.00 84.88 71 MET A CA 1
ATOM 594 C C . MET A 1 71 ? 0.580 2.135 -0.891 1.00 84.88 71 MET A C 1
ATOM 596 O O . MET A 1 71 ? -0.181 2.203 0.075 1.00 84.88 71 MET A O 1
ATOM 600 N N . LEU A 1 72 ? 1.072 0.971 -1.331 1.00 84.62 72 LEU A N 1
ATOM 601 C CA . LEU A 1 72 ? 0.788 -0.312 -0.683 1.00 84.62 72 LEU A CA 1
ATOM 602 C C . LEU A 1 72 ? 1.383 -0.357 0.730 1.00 84.62 72 LEU A C 1
ATOM 604 O O . LEU A 1 72 ? 0.667 -0.666 1.681 1.00 84.62 72 LEU A O 1
ATOM 608 N N . ILE A 1 73 ? 2.660 0.011 0.887 1.00 85.38 73 ILE A N 1
ATOM 609 C CA . ILE A 1 73 ? 3.342 0.034 2.193 1.00 85.38 73 ILE A CA 1
ATOM 610 C C . ILE A 1 73 ? 2.639 0.997 3.156 1.00 85.38 73 ILE A C 1
ATOM 612 O O . ILE A 1 73 ? 2.353 0.633 4.296 1.00 85.38 73 ILE A O 1
ATOM 616 N N . TYR A 1 74 ? 2.321 2.206 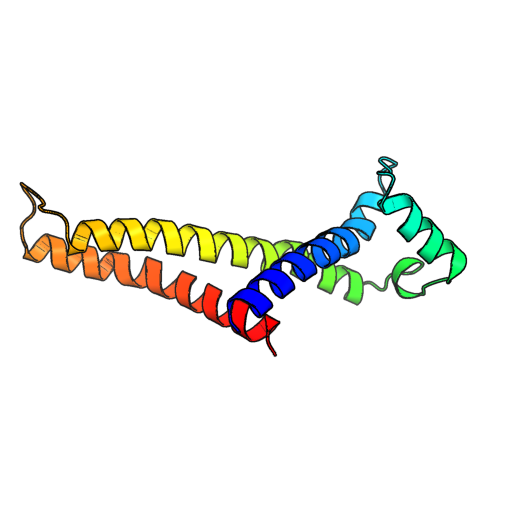2.689 1.00 87.44 74 TYR A N 1
ATOM 617 C CA . TYR A 1 74 ? 1.595 3.208 3.463 1.00 87.44 74 TYR A CA 1
ATOM 618 C C . TYR A 1 74 ? 0.222 2.693 3.901 1.00 87.44 74 TYR A C 1
ATOM 620 O O . TYR A 1 74 ? -0.119 2.779 5.077 1.00 87.44 74 TYR A O 1
ATOM 628 N N . SER A 1 75 ? -0.545 2.110 2.976 1.00 87.75 75 SER A N 1
ATOM 629 C CA . SER A 1 75 ? -1.897 1.617 3.260 1.00 87.75 75 SER A CA 1
ATOM 630 C C . SER A 1 75 ? -1.885 0.487 4.289 1.00 87.75 75 SER A C 1
ATOM 632 O O . SER A 1 75 ? -2.680 0.515 5.225 1.00 87.75 75 SER A O 1
ATOM 634 N N . VAL A 1 76 ? -0.949 -0.464 4.174 1.00 88.62 76 VAL A N 1
ATOM 635 C CA . VAL A 1 76 ? -0.758 -1.533 5.170 1.00 88.62 76 VAL A CA 1
ATOM 636 C C . VAL A 1 76 ? -0.394 -0.936 6.527 1.00 88.62 76 VAL A C 1
ATOM 638 O O . VAL A 1 76 ? -1.073 -1.209 7.511 1.00 88.62 76 VAL A O 1
ATOM 641 N N . HIS A 1 77 ? 0.634 -0.090 6.581 1.00 86.69 77 HIS A N 1
ATOM 642 C CA . HIS A 1 77 ? 1.149 0.465 7.831 1.00 86.69 77 HIS A CA 1
ATOM 643 C C . HIS A 1 77 ? 0.120 1.329 8.578 1.00 86.69 77 HIS A C 1
ATOM 645 O O . HIS A 1 77 ? -0.064 1.193 9.791 1.00 86.69 77 HIS A O 1
ATOM 651 N N . VAL A 1 78 ? -0.573 2.219 7.864 1.00 89.50 78 VAL A N 1
ATOM 652 C CA . VAL A 1 78 ? -1.597 3.075 8.472 1.00 89.50 78 VAL A CA 1
ATOM 653 C C . VAL A 1 78 ? -2.809 2.244 8.872 1.00 89.50 78 VAL A C 1
ATOM 655 O O . VAL A 1 78 ? -3.351 2.458 9.952 1.00 89.50 78 VAL A O 1
ATOM 658 N N . SER A 1 79 ? -3.210 1.252 8.073 1.00 90.00 79 SER A N 1
ATOM 659 C CA . SER A 1 79 ? -4.315 0.365 8.441 1.00 90.00 79 SER A CA 1
ATOM 660 C C . SER A 1 79 ? -4.011 -0.444 9.704 1.00 90.00 79 SER A C 1
ATOM 662 O O . SER A 1 79 ? -4.908 -0.591 10.526 1.00 90.00 79 SER A O 1
ATOM 664 N N . THR A 1 80 ? -2.792 -0.967 9.885 1.00 88.56 80 THR A N 1
ATOM 665 C CA . THR A 1 80 ? -2.450 -1.758 11.082 1.00 88.56 80 THR A CA 1
ATOM 666 C C . THR A 1 80 ? -2.403 -0.892 12.335 1.00 88.56 80 THR A C 1
ATOM 668 O O . THR A 1 80 ? -3.033 -1.226 13.332 1.00 88.56 80 THR A O 1
ATOM 671 N N . THR A 1 81 ? -1.739 0.264 12.267 1.00 87.94 81 THR A N 1
ATOM 672 C CA . THR A 1 81 ? -1.605 1.171 13.422 1.00 87.94 81 THR A CA 1
ATOM 673 C C . THR A 1 81 ? -2.940 1.808 13.820 1.00 87.94 81 THR A C 1
ATOM 675 O O . THR A 1 81 ? -3.269 1.885 15.001 1.00 87.94 81 THR A O 1
ATOM 678 N N . THR A 1 82 ? -3.769 2.221 12.853 1.00 89.81 82 THR A N 1
ATOM 679 C CA . THR A 1 82 ? -5.101 2.780 13.156 1.00 89.81 82 THR A CA 1
ATOM 680 C C . THR A 1 82 ? -6.075 1.723 13.658 1.00 89.81 82 THR A C 1
ATOM 682 O O . THR A 1 82 ? -6.885 2.027 14.533 1.00 89.81 82 THR A O 1
ATOM 685 N N . PHE A 1 83 ? -5.988 0.486 13.162 1.00 90.56 83 PHE A N 1
ATOM 686 C CA . PHE A 1 83 ? -6.780 -0.627 13.678 1.00 90.56 83 PHE A CA 1
ATOM 687 C C . PHE A 1 83 ? -6.465 -0.910 15.151 1.00 90.56 83 PHE A C 1
ATOM 689 O O . PHE A 1 83 ? -7.393 -1.057 15.944 1.00 90.56 83 PHE A O 1
ATOM 696 N N . GLU A 1 84 ? -5.185 -0.905 15.535 1.00 90.00 84 GLU A N 1
ATOM 697 C CA . GLU A 1 84 ? -4.758 -1.025 16.935 1.00 90.00 84 GLU A CA 1
ATOM 698 C C . GLU A 1 84 ? -5.378 0.089 17.795 1.00 90.00 84 GLU A C 1
ATOM 700 O O . GLU A 1 84 ? -6.052 -0.203 18.785 1.00 90.00 84 GLU A O 1
ATOM 705 N N . CYS A 1 85 ? -5.262 1.355 17.375 1.00 86.88 85 CYS A N 1
ATOM 706 C CA . CYS A 1 85 ? -5.863 2.484 18.093 1.00 86.88 85 CYS A CA 1
ATOM 707 C C . CYS A 1 85 ? -7.392 2.379 18.212 1.00 86.88 85 CYS A C 1
ATOM 709 O O . CYS A 1 85 ? -7.952 2.664 19.271 1.00 86.88 85 CYS A O 1
ATOM 711 N N . LEU A 1 86 ? -8.084 1.976 17.140 1.00 88.62 86 LEU A N 1
ATOM 712 C CA . LEU A 1 86 ? -9.531 1.760 17.173 1.00 88.62 86 LEU A CA 1
ATOM 713 C C . LEU A 1 86 ? -9.900 0.619 18.122 1.00 88.62 86 LEU A C 1
ATOM 715 O O . LEU A 1 86 ? -10.873 0.749 18.862 1.00 88.62 86 LEU A O 1
ATOM 719 N N . SER A 1 87 ? -9.135 -0.474 18.122 1.00 89.00 87 SER A N 1
ATOM 720 C CA . SER A 1 87 ? -9.381 -1.619 19.002 1.00 89.00 87 SER A CA 1
ATOM 721 C C . SER A 1 87 ? -9.265 -1.229 20.478 1.00 89.00 87 SER A C 1
ATOM 723 O O . SER A 1 87 ? -10.165 -1.531 21.261 1.00 89.00 87 SER A O 1
ATOM 725 N N . GLU A 1 88 ? -8.245 -0.445 20.831 1.00 89.62 88 GLU A N 1
ATOM 726 C CA . GLU A 1 88 ? -8.049 0.080 22.183 1.00 89.62 88 GLU A CA 1
ATOM 727 C C . GLU A 1 88 ? -9.183 1.034 22.582 1.00 89.62 88 GLU A C 1
AT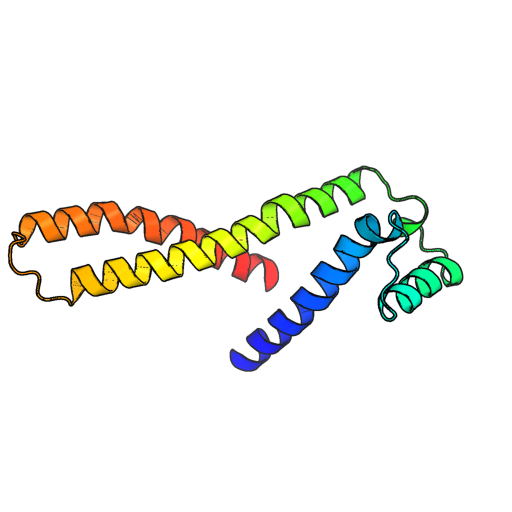OM 729 O O . GLU A 1 88 ? -9.705 0.989 23.694 1.00 89.62 88 GLU A O 1
ATOM 734 N N . LEU A 1 89 ? -9.640 1.881 21.657 1.00 88.69 89 LEU A N 1
ATOM 735 C CA . LEU A 1 89 ? -10.725 2.823 21.926 1.00 88.69 89 LEU A CA 1
ATOM 736 C C . LEU A 1 89 ? -12.095 2.134 22.067 1.00 88.69 89 LEU A C 1
ATOM 738 O O . LEU A 1 89 ? -12.974 2.639 22.771 1.00 88.69 89 LEU A O 1
ATOM 742 N N . PHE A 1 90 ? -12.286 0.986 21.410 1.00 87.56 90 PHE A N 1
ATOM 743 C CA . PHE A 1 90 ? -13.504 0.183 21.505 1.00 87.56 90 PHE A CA 1
ATOM 744 C C . PHE A 1 90 ? -13.554 -0.686 22.766 1.00 87.56 90 PHE A C 1
ATOM 746 O O . PHE A 1 90 ? -14.603 -0.730 23.415 1.00 87.56 90 PHE A O 1
ATOM 753 N N . PHE A 1 91 ? -12.458 -1.378 23.089 1.00 87.25 91 PHE A N 1
ATOM 754 C CA . PHE A 1 91 ? -12.422 -2.408 24.133 1.00 87.25 91 PHE A CA 1
ATOM 755 C C . PHE A 1 91 ? -11.733 -1.973 25.429 1.00 87.25 91 PHE A C 1
ATOM 757 O O . PHE A 1 91 ? -11.990 -2.584 26.462 1.00 87.25 91 PHE A O 1
ATOM 764 N N . GLY A 1 92 ? -10.890 -0.942 25.390 1.00 83.25 92 GLY A N 1
ATOM 765 C CA . GLY A 1 92 ? -10.166 -0.453 26.558 1.00 83.25 92 GLY A CA 1
ATOM 766 C C . GLY A 1 92 ? -11.070 0.248 27.573 1.00 83.25 92 GLY A C 1
ATOM 767 O O . GLY A 1 92 ? -12.013 0.975 27.221 1.00 83.25 92 GLY A O 1
ATOM 768 N N . ASP A 1 93 ? -10.749 0.048 28.850 1.00 82.56 93 ASP A N 1
ATOM 769 C CA . ASP A 1 93 ? -11.333 0.797 29.956 1.00 82.56 93 ASP A CA 1
ATOM 770 C C . ASP A 1 93 ? -10.585 2.125 30.109 1.00 82.56 93 ASP A C 1
ATOM 772 O O . ASP A 1 93 ? -9.440 2.185 30.551 1.00 82.56 93 ASP A O 1
ATOM 776 N N . HIS A 1 94 ? -11.244 3.213 29.705 1.00 80.94 94 HIS A N 1
ATOM 777 C CA . HIS A 1 94 ? -10.662 4.556 29.707 1.00 80.94 94 HIS A CA 1
ATOM 778 C C . HIS A 1 94 ? -11.133 5.335 30.935 1.00 80.94 94 HIS A C 1
ATOM 780 O O . HIS A 1 94 ? -12.207 5.945 30.924 1.00 80.94 94 HIS A O 1
ATOM 786 N N . GLU A 1 95 ? -10.329 5.330 31.997 1.00 78.19 95 GLU A N 1
ATOM 787 C CA . GLU A 1 95 ? -10.582 6.153 33.181 1.00 78.19 95 GLU A CA 1
ATOM 788 C C . GLU A 1 95 ? -10.348 7.638 32.847 1.00 78.19 95 GLU A C 1
ATOM 790 O O . GLU A 1 95 ? -9.229 8.073 32.593 1.00 78.19 95 GLU A O 1
ATOM 795 N N . GLY A 1 96 ? -11.426 8.430 32.807 1.00 78.50 96 GLY A N 1
ATOM 796 C CA . GLY A 1 96 ? -11.371 9.883 32.572 1.00 78.50 96 GLY A CA 1
ATOM 797 C C . GLY A 1 96 ? -11.982 10.374 31.254 1.00 78.50 96 GLY A C 1
ATOM 798 O O . GLY A 1 96 ? -12.108 11.582 31.065 1.00 78.50 96 GLY A O 1
ATOM 799 N N . LEU A 1 97 ? -12.423 9.477 30.367 1.00 81.44 97 LEU A N 1
ATOM 800 C CA . LEU A 1 97 ? -13.077 9.830 29.099 1.00 81.44 97 LEU A CA 1
ATOM 801 C C . LEU A 1 97 ? -14.590 9.607 29.172 1.00 81.44 97 LEU A C 1
ATOM 803 O O . LEU A 1 97 ? -15.062 8.499 29.432 1.00 81.44 97 LEU A O 1
ATOM 807 N N . LEU A 1 98 ? -15.382 10.648 28.890 1.00 86.44 98 LEU A N 1
ATOM 808 C CA . LEU A 1 98 ? -16.835 10.497 28.833 1.00 86.44 98 LEU A CA 1
ATOM 809 C C . LEU A 1 98 ? -17.219 9.631 27.623 1.00 86.44 98 LEU A C 1
ATOM 811 O O . LEU A 1 98 ? -16.686 9.791 26.523 1.00 86.44 98 LEU A O 1
ATOM 815 N N . LYS A 1 99 ? -18.205 8.744 27.788 1.00 85.25 99 LYS A N 1
ATOM 816 C CA . LYS A 1 99 ? -18.612 7.790 26.739 1.00 85.25 99 LYS A CA 1
ATOM 817 C C . LYS A 1 99 ? -19.034 8.471 25.425 1.00 85.25 99 LYS A C 1
ATOM 819 O O . LYS A 1 99 ? -18.819 7.915 24.351 1.00 85.25 99 LYS A O 1
ATOM 824 N N . SER A 1 100 ? -19.584 9.688 25.493 1.00 86.81 100 SER A N 1
ATOM 825 C CA . SER A 1 100 ? -19.928 10.486 24.306 1.00 86.81 100 SER A CA 1
ATOM 826 C C . SER A 1 100 ? -18.695 11.016 23.566 1.00 86.81 100 SER A C 1
ATOM 828 O O . SER A 1 100 ? -18.649 10.945 22.340 1.00 86.81 100 SER A O 1
ATOM 830 N N . GLN A 1 101 ? -17.677 11.486 24.292 1.00 89.06 101 GLN A N 1
ATOM 831 C CA . GLN A 1 101 ? -16.411 11.956 23.721 1.00 89.06 101 GLN A CA 1
ATOM 832 C C . GLN A 1 101 ? -15.669 10.806 23.037 1.00 89.06 101 GLN A C 1
ATOM 834 O O . GLN A 1 101 ? -15.144 10.979 21.941 1.00 89.06 101 GLN A O 1
ATOM 839 N N . ARG A 1 102 ? -15.712 9.608 23.633 1.00 88.00 102 ARG A N 1
ATOM 840 C CA . ARG A 1 102 ? -15.150 8.387 23.047 1.00 88.00 102 ARG A CA 1
ATOM 841 C C . ARG A 1 102 ? -15.806 8.015 21.716 1.00 88.00 102 ARG A C 1
ATOM 843 O O . ARG A 1 102 ? -15.106 7.753 20.745 1.00 88.00 102 ARG A O 1
ATOM 850 N N . ASN A 1 103 ? -17.138 8.034 21.642 1.00 88.56 103 ASN A N 1
ATOM 851 C CA . ASN A 1 103 ? -17.863 7.728 20.401 1.00 88.56 103 ASN A CA 1
ATOM 852 C C . ASN A 1 103 ? -17.610 8.770 19.299 1.00 88.56 103 ASN A C 1
ATOM 854 O O . ASN A 1 103 ? -17.544 8.428 18.116 1.00 88.56 103 ASN A O 1
ATOM 858 N N . LEU A 1 104 ? -17.451 10.036 19.685 1.00 90.50 104 LEU A N 1
ATOM 859 C CA . LEU A 1 104 ? -17.102 11.115 18.766 1.00 90.50 104 LEU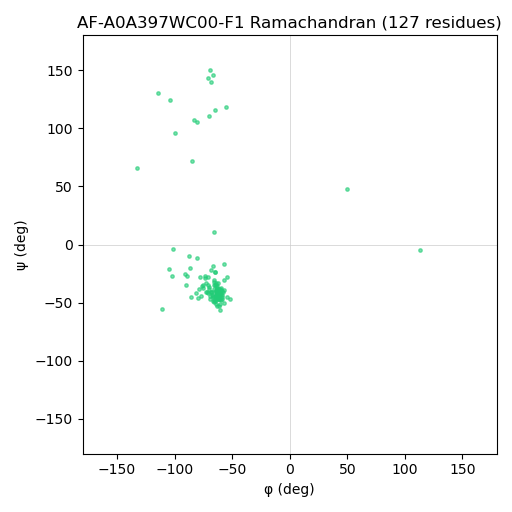 A C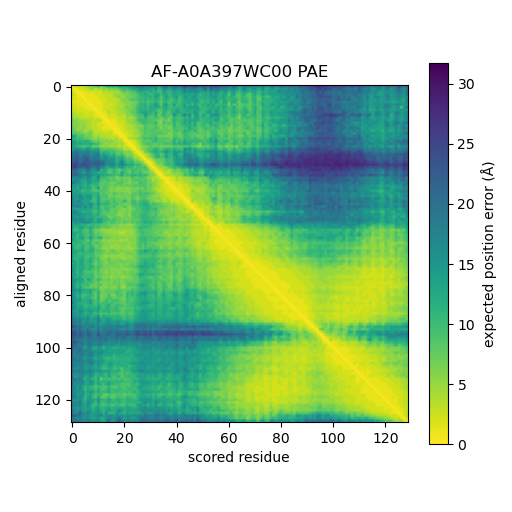A 1
ATOM 860 C C . LEU A 1 104 ? -15.675 10.934 18.226 1.00 90.50 104 LEU A C 1
ATOM 862 O O . LEU A 1 104 ? -15.461 11.028 17.019 1.00 90.50 104 LEU A O 1
ATOM 866 N N . LEU A 1 105 ? -14.725 10.573 19.093 1.00 90.50 105 LEU A N 1
ATOM 867 C CA . LEU A 1 105 ? -13.351 10.263 18.703 1.00 90.50 105 LEU A CA 1
ATOM 868 C C . LEU A 1 105 ? -13.291 9.046 17.767 1.00 90.50 105 LEU A C 1
ATOM 870 O O . LEU A 1 105 ? -12.662 9.121 16.717 1.00 90.50 105 LEU A O 1
ATOM 874 N N . LEU A 1 106 ? -14.022 7.970 18.082 1.00 89.62 106 LEU A N 1
ATOM 875 C CA . LEU A 1 106 ? -14.168 6.806 17.200 1.00 89.62 106 LEU A CA 1
ATOM 876 C C . LEU A 1 106 ? -14.662 7.208 15.808 1.00 89.62 106 LEU A C 1
ATOM 878 O O . LEU A 1 106 ? -14.098 6.777 14.807 1.00 89.62 106 LEU A O 1
ATOM 882 N N . SER A 1 107 ? -15.677 8.072 15.744 1.00 90.75 107 SER A N 1
ATOM 883 C CA . SER A 1 107 ? -16.249 8.539 14.476 1.00 90.75 107 SER A CA 1
ATOM 884 C C . SER A 1 107 ? -15.250 9.352 13.650 1.00 90.75 107 SER A C 1
ATOM 886 O O . SER A 1 107 ? -15.247 9.249 12.426 1.00 90.75 107 SER A O 1
ATOM 888 N N . PHE A 1 108 ? -14.378 10.129 14.298 1.00 90.38 108 PHE A N 1
ATOM 889 C CA . PHE A 1 108 ? -13.322 10.871 13.612 1.00 90.38 108 PHE A CA 1
ATOM 890 C C . PHE A 1 108 ? -12.162 9.995 13.157 1.00 90.38 108 PHE A C 1
ATOM 892 O O . PHE A 1 108 ? -11.632 10.254 12.085 1.00 90.38 108 PHE A O 1
ATOM 899 N N . TYR A 1 109 ? -11.788 8.959 13.909 1.00 87.06 109 TYR A N 1
ATOM 900 C CA . TYR A 1 109 ? -10.704 8.045 13.530 1.00 87.06 109 TYR A CA 1
ATOM 901 C C . TYR A 1 109 ? -11.121 7.014 12.477 1.00 87.06 109 TYR A C 1
ATOM 903 O O . TYR A 1 109 ? -10.299 6.585 11.669 1.00 87.06 109 TYR A O 1
ATOM 911 N N . PHE A 1 110 ? -12.401 6.648 12.431 1.00 89.62 110 PHE A N 1
ATOM 912 C CA . PHE A 1 110 ? -12.935 5.685 11.473 1.00 89.62 110 PHE A CA 1
ATOM 913 C C . PHE A 1 110 ? -12.604 5.982 9.991 1.00 89.62 110 PHE A C 1
ATOM 915 O O . PHE A 1 110 ? -12.135 5.067 9.311 1.00 89.62 110 PHE A O 1
ATOM 922 N N . PRO A 1 111 ? -12.763 7.213 9.453 1.00 90.00 111 PRO A N 1
ATOM 923 C CA . PRO A 1 111 ? -12.368 7.513 8.074 1.00 90.00 111 PRO A CA 1
ATOM 924 C C . PRO A 1 111 ? -10.862 7.346 7.824 1.00 90.00 111 PRO A C 1
ATOM 926 O O . PRO A 1 111 ? -10.479 6.912 6.738 1.00 90.00 111 PRO A O 1
ATOM 929 N N . TYR A 1 112 ? -10.012 7.623 8.821 1.00 85.56 112 TYR A N 1
ATOM 930 C CA . TYR A 1 112 ? -8.559 7.439 8.708 1.00 85.56 112 TYR A CA 1
ATOM 931 C C . TYR A 1 112 ? -8.147 5.969 8.629 1.00 85.56 112 TYR A C 1
ATOM 933 O O . TYR A 1 112 ? -7.083 5.684 8.096 1.00 85.56 112 TYR A O 1
ATOM 941 N N . PHE A 1 113 ? -8.982 5.046 9.106 1.00 88.19 113 PHE A N 1
ATOM 942 C CA . PHE A 1 113 ? -8.817 3.610 8.879 1.00 88.19 113 PHE A CA 1
ATOM 943 C C . PHE A 1 113 ? -9.445 3.169 7.547 1.00 88.19 113 PHE A C 1
ATOM 945 O O . PHE A 1 113 ? -8.822 2.450 6.768 1.00 88.19 113 PHE A O 1
ATOM 952 N N . MET A 1 114 ? -10.666 3.626 7.250 1.00 91.06 114 MET A N 1
ATOM 953 C CA . MET A 1 114 ? -11.417 3.202 6.062 1.00 91.06 114 MET A CA 1
ATOM 954 C C . MET A 1 114 ? -10.687 3.503 4.755 1.00 91.06 114 MET A C 1
ATOM 956 O O . MET A 1 114 ? -10.604 2.634 3.893 1.00 91.06 114 MET A O 1
ATOM 960 N N . ILE A 1 115 ? -10.153 4.715 4.596 1.00 90.06 115 ILE A N 1
ATOM 961 C CA . ILE A 1 115 ? -9.485 5.132 3.356 1.00 90.06 115 ILE A CA 1
ATOM 962 C C . ILE A 1 115 ? -8.270 4.238 3.031 1.00 90.06 115 ILE A C 1
ATOM 964 O O . ILE A 1 115 ? -8.256 3.647 1.949 1.0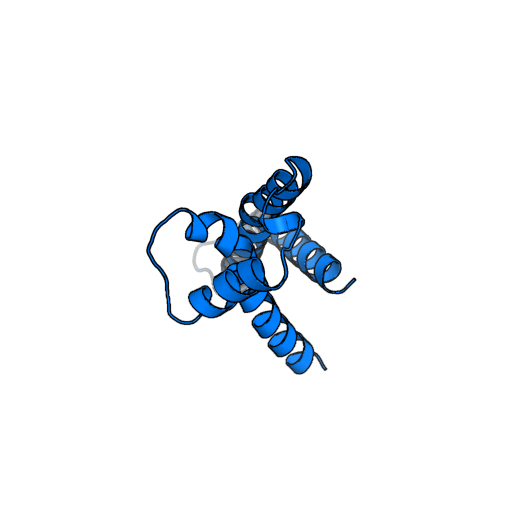0 90.06 115 ILE A O 1
ATOM 968 N N . PRO A 1 116 ? -7.267 4.073 3.919 1.00 87.88 116 PRO A N 1
ATOM 969 C CA . PRO A 1 116 ? -6.132 3.194 3.641 1.00 87.88 116 PRO A CA 1
ATOM 970 C C . PRO A 1 116 ? -6.539 1.723 3.539 1.00 87.88 116 PRO A C 1
ATOM 972 O O . PRO A 1 116 ? -5.966 1.004 2.725 1.00 87.88 116 PRO A O 1
ATOM 975 N N . PHE A 1 117 ? -7.552 1.270 4.283 1.00 88.94 117 PHE A N 1
ATOM 976 C CA . PHE A 1 117 ? -8.054 -0.096 4.151 1.00 88.94 117 PHE A CA 1
ATOM 977 C C . PHE A 1 117 ? -8.664 -0.351 2.763 1.00 88.94 117 PHE A C 1
ATOM 979 O O . PHE A 1 117 ? -8.359 -1.359 2.131 1.00 88.94 117 PHE A O 1
ATOM 986 N N . ILE A 1 118 ? -9.451 0.586 2.226 1.00 91.69 118 ILE A N 1
ATOM 987 C CA . ILE A 1 118 ? -9.983 0.495 0.857 1.00 91.69 118 ILE A CA 1
ATOM 988 C C . ILE A 1 118 ? -8.844 0.500 -0.169 1.00 91.69 118 ILE A C 1
ATOM 990 O O . ILE A 1 118 ? -8.850 -0.327 -1.078 1.00 91.69 118 ILE A O 1
ATOM 994 N N . CYS A 1 119 ? -7.845 1.375 -0.015 1.00 86.62 119 CYS A N 1
ATOM 995 C CA . CYS A 1 119 ? -6.667 1.400 -0.890 1.00 86.62 119 CYS A CA 1
ATOM 996 C C . CYS A 1 119 ? -5.892 0.073 -0.866 1.00 86.62 119 CYS A C 1
ATOM 998 O O . CYS A 1 119 ? -5.421 -0.391 -1.906 1.00 86.62 119 CYS A O 1
ATOM 1000 N N . LEU A 1 120 ? -5.777 -0.553 0.307 1.00 87.19 120 LEU A N 1
ATOM 1001 C CA . LEU A 1 120 ? -5.155 -1.863 0.479 1.00 87.19 120 LEU A CA 1
ATOM 1002 C C . LEU A 1 120 ? -5.940 -2.956 -0.252 1.00 87.19 120 LEU A C 1
ATOM 1004 O O . LEU A 1 120 ? -5.344 -3.771 -0.954 1.00 87.19 120 LEU A O 1
ATOM 1008 N N . ILE A 1 121 ? -7.269 -2.942 -0.137 1.00 87.81 121 ILE A N 1
ATOM 1009 C CA . ILE A 1 121 ? -8.152 -3.892 -0.817 1.00 87.81 121 ILE A CA 1
ATOM 1010 C C . ILE A 1 121 ? -8.126 -3.696 -2.343 1.00 87.81 121 ILE A C 1
ATOM 1012 O O . ILE A 1 121 ? -7.989 -4.681 -3.067 1.00 87.81 121 ILE A O 1
ATOM 1016 N N . ASP A 1 122 ? -8.187 -2.458 -2.848 1.00 87.75 122 ASP A N 1
ATOM 1017 C CA . ASP A 1 122 ? -8.053 -2.173 -4.290 1.00 87.75 122 ASP A CA 1
ATOM 1018 C C . ASP A 1 122 ? -6.706 -2.665 -4.831 1.00 87.75 122 ASP A C 1
ATOM 1020 O O . ASP A 1 122 ? -6.651 -3.359 -5.848 1.00 87.75 122 ASP A O 1
ATOM 1024 N N . SER A 1 123 ? -5.624 -2.382 -4.099 1.00 82.12 123 SER A N 1
ATOM 1025 C CA . SER A 1 123 ? -4.281 -2.845 -4.456 1.00 82.12 123 SER A CA 1
ATOM 1026 C C . SER A 1 123 ? -4.211 -4.372 -4.503 1.00 82.12 123 SER A C 1
ATOM 1028 O O . SER A 1 123 ? -3.615 -4.925 -5.423 1.00 82.12 123 SER A O 1
ATOM 1030 N N . PHE A 1 124 ? -4.854 -5.064 -3.558 1.00 76.81 124 PHE A N 1
ATOM 1031 C CA . PHE A 1 124 ? -4.911 -6.525 -3.533 1.00 76.81 124 PHE A CA 1
ATOM 1032 C C . PHE A 1 124 ? -5.687 -7.097 -4.728 1.00 76.81 124 PHE A C 1
ATOM 1034 O O . PHE A 1 124 ? -5.190 -7.991 -5.417 1.00 76.81 124 PHE A O 1
ATOM 1041 N N . PHE A 1 125 ? -6.874 -6.559 -5.028 1.00 80.25 125 PHE A N 1
ATOM 1042 C CA . PHE A 1 125 ? -7.684 -7.025 -6.157 1.00 80.25 125 PHE A CA 1
ATOM 1043 C C . PHE A 1 125 ? -6.998 -6.807 -7.501 1.00 80.25 125 PHE A C 1
ATOM 1045 O O . PHE A 1 125 ? -7.040 -7.688 -8.356 1.00 80.25 125 PHE A O 1
ATOM 1052 N N . ARG A 1 126 ? -6.328 -5.669 -7.681 1.00 75.69 126 ARG A N 1
ATOM 1053 C CA . ARG A 1 126 ? -5.615 -5.341 -8.919 1.00 75.69 126 ARG A CA 1
ATOM 1054 C C . ARG A 1 126 ? -4.402 -6.238 -9.181 1.00 75.69 126 ARG A C 1
ATOM 1056 O O . ARG A 1 126 ? -3.929 -6.282 -10.307 1.00 75.69 126 ARG A O 1
ATOM 1063 N N . ILE A 1 127 ? -3.887 -6.920 -8.160 1.00 64.50 127 ILE A N 1
ATOM 1064 C CA . ILE A 1 127 ? -2.788 -7.884 -8.309 1.00 64.50 127 ILE A CA 1
ATOM 1065 C C . ILE A 1 127 ? -3.320 -9.294 -8.611 1.00 64.50 127 ILE A C 1
ATOM 1067 O O . ILE A 1 127 ? -2.616 -10.099 -9.218 1.00 64.50 127 ILE A O 1
ATOM 1071 N N . ASN A 1 128 ? -4.543 -9.607 -8.175 1.00 62.06 128 ASN A N 1
ATOM 1072 C CA . ASN A 1 128 ? -5.153 -10.922 -8.372 1.00 62.06 128 ASN A CA 1
ATOM 1073 C C . ASN A 1 128 ? -5.894 -11.069 -9.718 1.00 62.06 128 ASN A C 1
ATOM 1075 O O . ASN A 1 128 ? -6.140 -12.194 -10.146 1.00 62.06 128 ASN A O 1
ATOM 1079 N N . ASN A 1 129 ? -6.258 -9.951 -10.353 1.00 49.38 129 ASN A N 1
ATOM 1080 C CA . ASN A 1 129 ? -6.887 -9.876 -11.679 1.00 49.38 129 ASN A CA 1
ATOM 1081 C C . ASN A 1 129 ? -5.842 -9.588 -12.762 1.00 49.38 129 ASN A C 1
ATOM 1083 O O . ASN A 1 129 ? -5.935 -10.202 -13.846 1.00 49.38 129 ASN A O 1
#

InterPro domains:
  IPR016964 Sigma intracellular receptor 2 [PIRSF031032] (2-128)
  IPR033118 EXPERA domain [PF05241] (67-123)
  IPR051987 Sigma-2 receptor-like [PTHR31204] (68-124)

Sequence (129 aa):
IDLVYFVYFISRIIPAVLIDHILFISRSHLAFNLLKSMVQYIENFNDPFFIKSPTWFISCLYMETCVRLPMLIYSVHVSTTTFECLSELFFGDHEGLLKSQRNLLLSFYFPYFMIPFICLIDSFFRINN

pLDDT: mean 78.28, std 10.16, range [49.38, 91.69]

Mean predicted aligned error: 10.34 Å

Organism: NCBI:txid44941

Secondary structure (DSSP, 8-state):
-HHHHHHHHHHHHHHHHHHHHHHHHTTSS---HHHHHHHHHHHHHT-HHHHS--HHHHHHHHHIIIIIHHHHHHHHHHHHHHHHHHHHHHHS--TT--HHHHHHHHHHHHHHHHHHHHHHHHHHHHHH-

Radius of gyration: 21.68 Å; Cα contacts (8 Å, |Δi|>4): 48; chains: 1; bounding box: 49×34×60 Å

Foldseek 3Di:
DVVVVVVVVVVVVVCLVVVLCLLVCVVPPPDDPVSVVVVVVCVVVVDCCNVPNDPVNNVVSCCCVPPLVVLLVVLVVQLVVLVVVLVCLVPPDDDPDDPVNSVVVNVVSVVSNVVSPVSNVVSVVVVVD